Protein AF-A0A7J2SP86-F1 (afdb_monomer_lite)

pLDDT: mean 87.97, std 13.6, range [43.16, 98.31]

Structure (mmCIF, N/CA/C/O backbone):
data_AF-A0A7J2SP86-F1
#
_entry.id   AF-A0A7J2SP86-F1
#
loop_
_atom_site.group_PDB
_atom_site.id
_atom_site.type_symbol
_atom_site.label_atom_id
_atom_site.label_alt_id
_atom_site.label_comp_id
_atom_site.label_asym_id
_atom_site.label_entity_id
_atom_site.label_seq_id
_atom_site.pdbx_PDB_ins_code
_atom_site.Cartn_x
_atom_site.Cartn_y
_atom_site.Cartn_z
_atom_site.occupancy
_atom_site.B_iso_or_equiv
_atom_site.auth_seq_id
_atom_site.auth_comp_id
_atom_site.auth_asym_id
_atom_site.auth_atom_id
_atom_site.pdbx_PDB_model_num
ATOM 1 N N . LEU A 1 1 ? -0.663 4.409 -10.279 1.00 88.88 1 LEU A N 1
ATOM 2 C CA . LEU A 1 1 ? 0.399 5.196 -10.938 1.00 88.88 1 LEU A CA 1
ATOM 3 C C . LEU A 1 1 ? 1.124 4.280 -11.903 1.00 88.88 1 LEU A C 1
ATOM 5 O O . LEU A 1 1 ? 1.357 3.130 -11.543 1.00 88.88 1 LEU A O 1
ATOM 9 N N . GLN A 1 2 ? 1.396 4.763 -13.108 1.00 94.88 2 GLN A N 1
ATOM 10 C CA . GLN A 1 2 ? 2.127 4.030 -14.135 1.00 94.88 2 GLN A CA 1
ATOM 11 C C . GLN A 1 2 ? 3.233 4.939 -14.659 1.00 94.88 2 GLN A C 1
ATOM 13 O O . GLN A 1 2 ? 2.930 6.088 -14.972 1.00 94.88 2 GLN A O 1
ATOM 18 N N . GLU A 1 3 ? 4.464 4.427 -14.748 1.00 94.56 3 GLU A N 1
ATOM 19 C CA . GLU A 1 3 ? 5.622 5.159 -15.296 1.00 94.56 3 GLU A CA 1
ATOM 20 C C . GLU A 1 3 ? 5.746 6.561 -14.676 1.00 94.56 3 GLU A C 1
ATOM 22 O O . GLU A 1 3 ? 5.869 7.580 -15.352 1.00 94.56 3 GLU A O 1
ATOM 27 N N . SER A 1 4 ? 5.608 6.598 -13.351 1.00 95.31 4 SER A N 1
ATOM 28 C CA . SER A 1 4 ? 5.550 7.826 -12.569 1.00 95.31 4 SER A CA 1
ATOM 29 C C . SER A 1 4 ? 6.215 7.615 -11.219 1.00 95.31 4 SER A C 1
ATOM 31 O O . SER A 1 4 ? 5.794 6.750 -10.438 1.00 95.31 4 SER A O 1
ATOM 33 N N . ASP A 1 5 ? 7.240 8.419 -10.970 1.00 97.06 5 ASP A N 1
ATOM 34 C CA . ASP A 1 5 ? 8.156 8.262 -9.850 1.00 97.06 5 ASP A CA 1
ATOM 35 C C . ASP A 1 5 ? 8.064 9.449 -8.890 1.00 97.06 5 ASP A C 1
ATOM 37 O O . ASP A 1 5 ? 7.596 10.530 -9.255 1.00 97.06 5 ASP A O 1
ATOM 41 N N . SER A 1 6 ? 8.506 9.237 -7.651 1.00 97.50 6 SER A N 1
ATOM 42 C CA . SER A 1 6 ? 8.665 10.302 -6.649 1.00 97.50 6 SER A CA 1
ATOM 43 C C . SER A 1 6 ? 7.370 11.064 -6.294 1.00 97.50 6 SER A C 1
ATOM 45 O O . SER A 1 6 ? 7.410 12.247 -5.952 1.00 97.50 6 SER A O 1
ATOM 47 N N . ASN A 1 7 ? 6.206 10.404 -6.343 1.00 97.62 7 ASN A N 1
ATOM 48 C CA . ASN A 1 7 ? 4.924 11.011 -5.963 1.00 97.62 7 ASN A CA 1
ATOM 49 C C . ASN A 1 7 ? 4.558 10.768 -4.494 1.00 97.62 7 ASN A C 1
ATOM 51 O O . ASN A 1 7 ? 4.958 9.779 -3.878 1.00 97.62 7 ASN A O 1
ATOM 55 N N . PHE A 1 8 ? 3.672 11.620 -3.973 1.00 97.44 8 PHE A N 1
ATOM 56 C CA . PHE A 1 8 ? 3.024 11.440 -2.676 1.00 97.44 8 PHE A CA 1
ATOM 57 C C . PHE A 1 8 ? 1.579 10.970 -2.860 1.00 97.44 8 PHE A C 1
ATOM 59 O O . PHE A 1 8 ? 0.752 11.671 -3.439 1.00 97.44 8 PHE A O 1
ATOM 66 N N . ILE A 1 9 ? 1.258 9.797 -2.320 1.00 97.25 9 ILE A N 1
ATOM 67 C CA . ILE A 1 9 ? -0.112 9.313 -2.137 1.00 97.25 9 ILE A CA 1
ATOM 68 C C . ILE A 1 9 ? -0.395 9.408 -0.639 1.00 97.25 9 ILE A C 1
ATOM 70 O O . ILE A 1 9 ? 0.015 8.544 0.138 1.00 97.25 9 ILE A O 1
ATOM 74 N N . PHE A 1 10 ? -1.047 10.490 -0.225 1.00 96.19 10 PHE A N 1
ATOM 75 C CA . PHE A 1 10 ? -1.165 10.876 1.179 1.00 96.19 10 PHE A CA 1
ATOM 76 C C . PHE A 1 10 ? -2.604 11.236 1.556 1.00 96.19 10 PHE A C 1
ATOM 78 O O . PHE A 1 10 ? -3.257 11.960 0.809 1.00 96.19 10 PHE A O 1
ATOM 85 N N . LEU A 1 11 ? -3.074 10.752 2.712 1.00 94.75 11 LEU A N 1
ATOM 86 C CA . LEU A 1 11 ? -4.398 11.056 3.289 1.00 94.75 11 LEU A CA 1
ATOM 87 C C . LEU A 1 11 ? -5.602 10.750 2.380 1.00 94.75 11 LEU A C 1
ATOM 89 O O . LEU A 1 11 ? -6.572 11.505 2.348 1.00 94.75 11 LEU A O 1
ATOM 93 N N . ASN A 1 12 ? -5.572 9.626 1.663 1.00 95.25 12 ASN A N 1
ATOM 94 C CA . ASN A 1 12 ? -6.693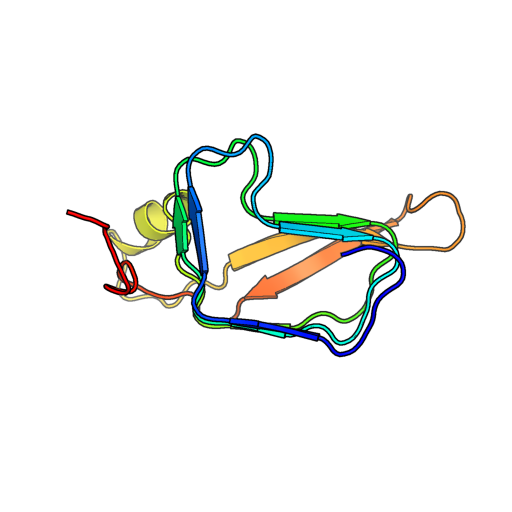 9.181 0.830 1.00 95.25 12 ASN A CA 1
ATOM 95 C C . ASN A 1 12 ? -7.492 8.045 1.480 1.00 95.25 12 ASN A C 1
ATOM 97 O O . ASN A 1 12 ? -6.942 7.222 2.217 1.00 95.25 12 ASN A O 1
ATOM 101 N N . ASN A 1 13 ? -8.773 7.950 1.113 1.00 95.75 13 ASN A N 1
ATOM 102 C CA . ASN A 1 13 ? -9.642 6.811 1.414 1.00 95.75 13 ASN A CA 1
ATOM 103 C C . ASN A 1 13 ? -9.803 5.932 0.165 1.00 95.75 13 ASN A C 1
ATOM 105 O O . ASN A 1 13 ? -10.544 6.269 -0.756 1.00 95.75 13 ASN A O 1
ATOM 109 N N . PHE A 1 14 ? -9.132 4.781 0.142 1.00 96.12 14 PHE A N 1
ATOM 110 C CA . PHE A 1 14 ? -9.331 3.743 -0.865 1.00 96.12 14 PHE A CA 1
ATOM 111 C C . PHE A 1 14 ? -10.361 2.745 -0.337 1.00 96.12 14 PHE A C 1
ATOM 113 O O . PHE A 1 14 ? -10.004 1.810 0.384 1.00 96.12 14 PHE A O 1
ATOM 120 N N . THR A 1 15 ? -11.633 2.943 -0.688 1.00 95.88 15 THR A N 1
ATOM 121 C CA . THR A 1 15 ? -12.754 2.146 -0.163 1.00 95.88 15 THR A CA 1
ATOM 122 C C . THR A 1 15 ? -13.508 1.418 -1.272 1.00 95.88 15 THR A C 1
ATOM 124 O O . THR A 1 15 ? -13.819 2.023 -2.292 1.00 95.88 15 THR A O 1
ATOM 127 N N . ALA A 1 16 ? -13.839 0.139 -1.060 1.00 96.56 16 ALA A N 1
ATOM 128 C CA . ALA A 1 16 ? -14.707 -0.651 -1.946 1.00 96.56 16 ALA A CA 1
ATOM 129 C C . ALA A 1 16 ? -14.216 -0.796 -3.404 1.00 96.56 16 ALA A C 1
ATOM 131 O O . ALA A 1 16 ? -15.015 -0.974 -4.323 1.00 96.56 16 ALA A O 1
ATOM 132 N N . ASN A 1 17 ? -12.899 -0.765 -3.635 1.00 96.31 17 ASN A N 1
ATOM 133 C CA . ASN A 1 17 ? -12.330 -0.968 -4.968 1.00 96.31 17 ASN A CA 1
ATOM 134 C C . ASN A 1 17 ? -11.947 -2.431 -5.201 1.00 96.31 17 ASN A C 1
ATOM 136 O O . ASN A 1 17 ? -11.551 -3.150 -4.282 1.00 96.31 17 ASN A O 1
ATOM 140 N N . LYS A 1 18 ? -11.923 -2.866 -6.468 1.00 96.19 18 LYS A N 1
ATOM 141 C CA . LYS A 1 18 ? -11.273 -4.138 -6.836 1.00 96.19 18 LYS A CA 1
ATOM 142 C C . LYS A 1 18 ? -9.811 -4.155 -6.372 1.00 96.19 18 LYS A C 1
ATOM 144 O O . LYS A 1 18 ? -9.332 -5.170 -5.868 1.00 96.19 18 LYS A O 1
ATOM 149 N N . GLN A 1 19 ? -9.127 -3.021 -6.505 1.00 95.00 19 GLN A N 1
ATOM 150 C CA . GLN A 1 19 ? -7.762 -2.819 -6.046 1.00 95.00 19 GLN A CA 1
ATOM 151 C C . GLN A 1 19 ? -7.586 -1.386 -5.524 1.00 95.00 19 GLN A C 1
ATOM 153 O O . GLN A 1 19 ? -8.013 -0.460 -6.202 1.00 95.00 19 GLN A O 1
ATOM 158 N N . GLY A 1 20 ? -6.984 -1.209 -4.342 1.00 97.00 20 GLY A N 1
ATOM 159 C CA . GLY A 1 20 ? -6.807 0.109 -3.717 1.00 97.00 20 GLY A CA 1
ATOM 160 C C . GLY A 1 20 ? -5.738 0.947 -4.419 1.00 97.00 20 GLY A C 1
ATOM 161 O O . GLY A 1 20 ? -6.056 1.857 -5.173 1.00 97.00 20 GLY A O 1
ATOM 162 N N . VAL A 1 21 ? -4.461 0.610 -4.218 1.00 97.50 21 VAL A N 1
ATOM 163 C CA . VAL A 1 21 ? -3.336 1.221 -4.947 1.00 97.50 21 VAL A CA 1
ATOM 164 C C . VAL A 1 21 ? -2.681 0.199 -5.878 1.00 97.50 21 VAL A C 1
ATOM 166 O O . VAL A 1 21 ? -2.405 -0.947 -5.505 1.00 97.50 21 VAL A O 1
ATOM 169 N N . TYR A 1 22 ? -2.422 0.629 -7.113 1.00 96.62 22 TYR A N 1
ATOM 170 C CA . TYR A 1 22 ? -1.605 -0.084 -8.091 1.00 96.62 22 TYR A CA 1
ATOM 171 C C . TYR A 1 22 ? -0.453 0.809 -8.549 1.00 96.62 22 TYR A C 1
ATOM 173 O O . TYR A 1 22 ? -0.689 1.934 -9.003 1.00 96.62 22 TYR A O 1
ATOM 181 N N . LEU A 1 23 ? 0.774 0.309 -8.418 1.00 96.69 23 LEU A N 1
ATOM 182 C CA . LEU A 1 23 ? 1.984 0.948 -8.933 1.00 96.69 23 LEU A CA 1
ATOM 183 C C . LEU A 1 23 ? 2.572 0.070 -10.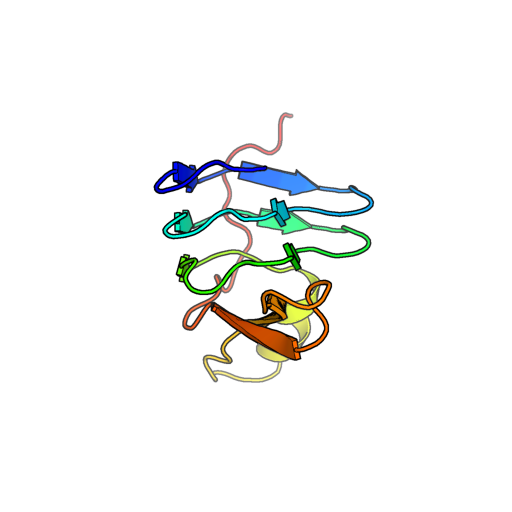038 1.00 96.69 23 LEU A C 1
ATOM 185 O O . LEU A 1 23 ? 2.784 -1.123 -9.824 1.00 96.69 23 LEU A O 1
ATOM 189 N N . GLU A 1 24 ? 2.828 0.646 -11.205 1.00 95.44 24 GLU A N 1
ATOM 190 C CA . GLU A 1 24 ? 3.411 -0.060 -12.341 1.00 95.44 24 GLU A CA 1
ATOM 191 C C . GLU A 1 24 ? 4.607 0.702 -12.893 1.00 95.44 24 GLU A C 1
ATOM 193 O O . GLU A 1 24 ? 4.451 1.831 -13.349 1.00 95.44 24 GLU A O 1
ATOM 198 N N . LYS A 1 25 ? 5.791 0.074 -12.877 1.00 94.31 25 LYS A N 1
ATOM 199 C CA . LYS A 1 25 ? 7.052 0.719 -13.290 1.00 94.31 25 LYS A CA 1
ATOM 200 C C . LYS A 1 25 ? 7.198 2.113 -12.659 1.00 94.31 25 LYS A C 1
ATOM 202 O O . LYS A 1 25 ? 7.457 3.095 -13.342 1.00 94.31 25 LYS A O 1
ATOM 207 N N . SER A 1 26 ? 6.905 2.165 -11.367 1.00 95.19 26 SER A N 1
ATOM 208 C CA . SER A 1 26 ? 6.778 3.382 -10.573 1.00 95.19 26 SER A CA 1
ATOM 209 C C . SER A 1 26 ? 7.569 3.185 -9.290 1.00 95.19 26 SER A C 1
ATOM 211 O O . SER A 1 26 ? 7.213 2.323 -8.480 1.00 95.19 26 SER A O 1
ATOM 213 N N . ASP A 1 27 ? 8.627 3.955 -9.109 1.00 95.31 27 ASP A N 1
ATOM 214 C CA . ASP A 1 27 ? 9.557 3.881 -7.991 1.00 95.31 27 ASP A CA 1
ATOM 215 C C . ASP A 1 27 ? 9.606 5.207 -7.219 1.00 95.31 27 ASP A C 1
ATOM 217 O O . ASP A 1 27 ? 9.115 6.245 -7.649 1.00 95.31 27 ASP A O 1
ATOM 221 N N . GLU A 1 28 ? 10.132 5.152 -6.001 1.00 97.06 28 GLU A N 1
ATOM 222 C CA . GLU A 1 28 ? 10.307 6.291 -5.093 1.00 97.06 28 GLU A CA 1
ATOM 223 C C . GLU A 1 28 ? 9.004 6.992 -4.677 1.00 97.06 28 GLU A C 1
ATOM 225 O O . GLU A 1 28 ? 9.030 8.087 -4.120 1.00 97.06 28 GLU A O 1
ATOM 230 N N . ASN A 1 29 ? 7.848 6.353 -4.871 1.00 97.88 29 ASN A N 1
ATOM 231 C CA . ASN A 1 29 ? 6.578 6.896 -4.407 1.00 97.88 29 ASN A CA 1
ATOM 232 C C . ASN A 1 29 ? 6.410 6.657 -2.903 1.00 97.88 29 ASN A C 1
ATOM 234 O O . ASN A 1 29 ? 6.759 5.598 -2.367 1.00 97.88 29 ASN A O 1
ATOM 238 N N . MET A 1 30 ? 5.815 7.637 -2.229 1.00 98.19 30 MET A N 1
ATOM 239 C CA . MET A 1 30 ? 5.497 7.594 -0.808 1.00 98.19 30 MET A CA 1
ATOM 240 C C . MET A 1 30 ? 3.991 7.421 -0.619 1.00 98.19 30 MET A C 1
ATOM 242 O O . MET A 1 30 ? 3.211 8.329 -0.902 1.00 98.19 30 MET A O 1
ATOM 246 N N . VAL A 1 31 ? 3.576 6.257 -0.118 1.00 98.31 31 VAL A N 1
ATOM 247 C CA . VAL A 1 31 ? 2.181 5.947 0.213 1.00 98.31 31 VAL A CA 1
ATOM 248 C C . VAL A 1 31 ? 2.009 6.021 1.725 1.00 98.31 31 VAL A C 1
ATOM 250 O O . VAL A 1 31 ? 2.382 5.100 2.457 1.00 98.31 31 VAL A O 1
ATOM 253 N N . LEU A 1 32 ? 1.489 7.149 2.203 1.00 97.62 32 LEU A N 1
ATOM 254 C CA . LEU A 1 32 ? 1.541 7.538 3.610 1.00 97.62 32 LEU A CA 1
ATOM 255 C C . LEU A 1 32 ? 0.140 7.843 4.159 1.00 97.62 32 LEU A C 1
ATOM 257 O O . LEU A 1 32 ? -0.616 8.595 3.550 1.00 97.62 32 LEU A O 1
ATOM 261 N N . ILE A 1 33 ? -0.192 7.322 5.342 1.00 96.50 33 ILE A N 1
ATOM 262 C CA . ILE A 1 33 ? -1.386 7.736 6.111 1.00 96.50 33 ILE A CA 1
ATOM 263 C C . ILE A 1 33 ? -2.704 7.623 5.306 1.00 96.50 33 ILE A C 1
ATOM 265 O O . ILE A 1 33 ? -3.633 8.411 5.459 1.00 96.50 33 ILE A O 1
ATOM 269 N N . ASN A 1 34 ? -2.812 6.629 4.422 1.00 97.19 34 ASN A N 1
ATOM 270 C CA . ASN A 1 34 ? -4.051 6.347 3.691 1.00 97.19 34 ASN A CA 1
ATOM 271 C C . ASN A 1 34 ? -4.899 5.311 4.431 1.00 97.19 34 ASN A C 1
ATOM 273 O O . ASN A 1 34 ? -4.378 4.511 5.210 1.00 97.19 34 ASN A O 1
ATOM 277 N N . ASN A 1 35 ? -6.195 5.276 4.135 1.00 96.19 35 ASN A N 1
ATOM 278 C CA . ASN A 1 35 ? -7.104 4.238 4.600 1.00 96.19 35 ASN A CA 1
ATOM 279 C C . ASN A 1 35 ? -7.433 3.264 3.466 1.00 96.19 35 ASN A C 1
ATOM 281 O O . ASN A 1 35 ? -8.016 3.653 2.456 1.00 96.19 35 ASN A O 1
ATOM 285 N N . PHE A 1 36 ? -7.103 1.988 3.649 1.00 96.62 36 PHE A N 1
ATOM 286 C CA . PHE A 1 36 ? -7.479 0.907 2.746 1.00 96.62 36 PHE A CA 1
ATOM 287 C C . PHE A 1 36 ? -8.586 0.061 3.376 1.00 96.62 36 PHE A C 1
ATOM 289 O O . PHE A 1 36 ? -8.330 -0.708 4.303 1.00 96.62 36 PHE A O 1
ATOM 296 N N . ILE A 1 37 ? -9.810 0.196 2.856 1.00 95.62 37 ILE A N 1
ATOM 297 C CA . ILE A 1 37 ? -11.024 -0.385 3.449 1.00 95.62 37 ILE A CA 1
ATOM 298 C C . ILE A 1 37 ? -11.796 -1.183 2.397 1.00 95.62 37 ILE A C 1
ATOM 300 O O . ILE A 1 37 ? -12.069 -0.683 1.308 1.00 95.62 37 ILE A O 1
ATOM 304 N N . ASN A 1 38 ? -12.150 -2.427 2.698 1.00 95.44 38 ASN A N 1
ATOM 305 C CA . ASN A 1 38 ? -13.009 -3.286 1.886 1.00 95.44 38 ASN A CA 1
ATOM 306 C C . ASN A 1 38 ? -12.603 -3.340 0.400 1.00 95.44 38 ASN A C 1
ATOM 308 O O . ASN A 1 38 ? -13.445 -3.291 -0.492 1.00 95.44 38 ASN A O 1
ATOM 312 N N . ASN A 1 39 ? -11.299 -3.374 0.111 1.00 96.44 39 ASN A N 1
ATOM 313 C CA . ASN A 1 39 ? -10.828 -3.541 -1.263 1.00 96.44 39 ASN A CA 1
ATOM 314 C C . ASN A 1 39 ? -10.582 -5.025 -1.533 1.00 96.44 39 ASN A C 1
ATOM 316 O O . ASN A 1 39 ? -10.050 -5.715 -0.665 1.00 96.44 39 ASN A O 1
ATOM 320 N N . GLY A 1 40 ? -10.844 -5.490 -2.757 1.00 96.31 40 GLY A N 1
ATOM 321 C CA . GLY A 1 40 ? -10.497 -6.859 -3.163 1.00 96.31 40 GLY A CA 1
ATOM 322 C C . GLY A 1 40 ? -9.003 -7.156 -2.974 1.00 96.31 40 GLY A C 1
ATOM 323 O O . GLY A 1 40 ? -8.618 -8.235 -2.528 1.00 96.31 40 GLY A O 1
ATOM 324 N N . ARG A 1 41 ? -8.152 -6.156 -3.236 1.00 95.62 41 ARG A N 1
ATOM 325 C CA . ARG A 1 41 ? -6.737 -6.135 -2.850 1.00 95.62 41 ARG A CA 1
ATOM 326 C C . ARG A 1 41 ? -6.305 -4.717 -2.485 1.00 95.62 41 ARG A C 1
ATOM 328 O O . ARG A 1 41 ? -6.350 -3.831 -3.330 1.00 95.62 41 ARG A O 1
ATOM 335 N N . HIS A 1 42 ? -5.846 -4.481 -1.258 1.00 97.38 42 HIS A N 1
ATOM 336 C CA . HIS A 1 42 ? -5.485 -3.120 -0.826 1.00 97.38 42 HIS A CA 1
ATOM 337 C C . HIS A 1 42 ? -4.353 -2.493 -1.640 1.00 97.38 42 HIS A C 1
ATOM 339 O O . HIS A 1 42 ? -4.468 -1.353 -2.073 1.00 97.38 42 HIS A O 1
ATOM 345 N N . ALA A 1 43 ? -3.284 -3.246 -1.887 1.00 96.88 43 ALA A N 1
ATOM 346 C CA . ALA A 1 43 ? -2.152 -2.778 -2.669 1.00 96.88 43 ALA A CA 1
ATOM 347 C C . ALA A 1 43 ? -1.520 -3.919 -3.479 1.00 96.88 43 ALA A C 1
ATOM 349 O O . ALA A 1 43 ? -1.494 -5.082 -3.056 1.00 96.88 43 ALA A O 1
ATOM 350 N N . ASN A 1 44 ? -1.014 -3.573 -4.658 1.00 95.38 44 ASN A N 1
ATOM 351 C CA . ASN A 1 44 ? -0.155 -4.407 -5.493 1.00 95.38 44 ASN A CA 1
ATOM 352 C C . ASN A 1 44 ? 0.789 -3.492 -6.266 1.00 95.38 44 ASN A C 1
ATOM 354 O O . ASN A 1 44 ? 0.461 -2.335 -6.538 1.00 95.38 44 ASN A O 1
ATOM 358 N N . PHE A 1 45 ? 1.909 -4.041 -6.699 1.00 95.00 45 PHE A N 1
ATOM 359 C CA . PHE A 1 45 ? 2.811 -3.341 -7.591 1.00 95.00 45 PHE A CA 1
ATOM 360 C C . PHE A 1 45 ? 3.448 -4.304 -8.591 1.00 95.00 45 PHE A C 1
ATOM 362 O O . PHE A 1 45 ? 3.580 -5.504 -8.327 1.00 95.00 45 PHE A O 1
ATOM 369 N N . TYR A 1 46 ? 3.833 -3.775 -9.745 1.00 94.25 46 TYR A N 1
ATOM 370 C CA . TYR A 1 46 ? 4.421 -4.529 -10.841 1.00 94.25 46 TYR A CA 1
ATOM 371 C C . TYR A 1 46 ? 5.595 -3.759 -11.442 1.00 94.25 46 TYR A C 1
ATOM 373 O O . TYR A 1 46 ? 5.482 -2.579 -11.759 1.00 94.25 46 TYR A O 1
ATOM 381 N N . ARG A 1 47 ? 6.739 -4.433 -11.589 1.00 92.75 47 ARG A N 1
ATOM 382 C CA . ARG A 1 47 ? 8.004 -3.829 -12.038 1.00 92.75 47 ARG A CA 1
ATOM 383 C C . ARG A 1 47 ? 8.439 -2.617 -11.204 1.00 92.75 47 ARG A C 1
ATOM 385 O O . ARG A 1 47 ? 9.089 -1.721 -11.721 1.00 92.75 47 ARG A O 1
ATOM 392 N N . CYS A 1 48 ? 8.128 -2.634 -9.911 1.00 91.12 48 CYS A N 1
ATOM 393 C CA . CYS A 1 48 ? 8.630 -1.666 -8.938 1.00 91.12 48 CYS A CA 1
ATOM 394 C C . CYS A 1 48 ? 9.704 -2.321 -8.063 1.00 91.12 48 CYS A C 1
ATOM 396 O O . CYS A 1 48 ? 9.720 -3.544 -7.880 1.00 91.12 48 CYS A O 1
ATOM 398 N N . ARG A 1 49 ? 10.591 -1.513 -7.500 1.00 86.12 49 ARG A N 1
ATOM 399 C CA . ARG A 1 49 ? 11.655 -1.920 -6.580 1.00 86.12 49 ARG A CA 1
ATOM 400 C C . ARG A 1 49 ? 11.547 -1.194 -5.247 1.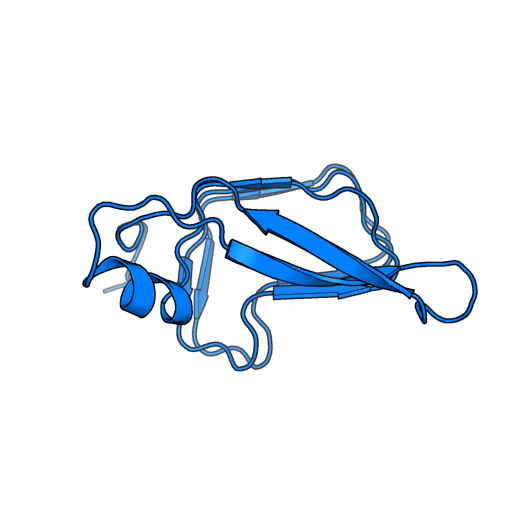00 86.12 49 ARG A C 1
ATOM 402 O O . ARG A 1 49 ? 11.591 -1.857 -4.210 1.00 86.12 49 ARG A O 1
ATOM 409 N N . THR A 1 50 ? 11.367 0.124 -5.263 1.00 88.12 50 THR A N 1
ATOM 410 C CA . THR A 1 50 ? 11.603 0.995 -4.105 1.00 88.12 50 THR A CA 1
ATOM 411 C C . THR A 1 50 ? 10.459 1.983 -3.899 1.00 88.12 50 THR A C 1
ATOM 413 O O . THR A 1 50 ? 10.602 3.154 -4.209 1.00 88.12 50 THR A O 1
ATOM 416 N N . ASN A 1 51 ? 9.328 1.542 -3.336 1.00 96.31 51 ASN A N 1
ATOM 417 C CA . ASN A 1 51 ? 8.286 2.453 -2.838 1.00 96.31 51 ASN A CA 1
ATOM 418 C C . ASN A 1 51 ? 8.190 2.380 -1.313 1.00 96.31 51 ASN A C 1
ATOM 420 O O . ASN A 1 51 ? 8.359 1.312 -0.716 1.00 96.31 51 ASN A O 1
ATOM 424 N N . MET A 1 52 ? 7.902 3.520 -0.687 1.00 97.50 52 MET A N 1
ATOM 425 C CA . MET A 1 52 ? 7.770 3.637 0.760 1.00 97.50 52 MET A CA 1
ATOM 426 C C . MET A 1 52 ? 6.302 3.569 1.167 1.00 97.50 52 MET A C 1
ATOM 428 O O . MET A 1 52 ? 5.456 4.264 0.608 1.00 97.50 52 MET A O 1
ATOM 432 N N . TRP A 1 53 ? 6.019 2.763 2.187 1.00 98.00 53 TRP A N 1
ATOM 433 C CA . TRP A 1 53 ? 4.702 2.647 2.801 1.00 98.00 53 TRP A CA 1
ATOM 434 C C . TRP A 1 53 ? 4.854 2.932 4.286 1.00 98.00 53 TRP A C 1
ATOM 436 O O . TRP A 1 53 ? 5.750 2.375 4.919 1.00 98.00 53 TRP A O 1
ATOM 446 N N . LEU A 1 54 ? 4.018 3.801 4.848 1.00 97.19 54 LEU A N 1
ATOM 447 C CA . LEU A 1 54 ? 4.103 4.120 6.269 1.00 97.19 54 LEU A CA 1
ATOM 448 C C . LEU A 1 54 ? 2.762 4.591 6.822 1.00 97.19 54 LEU A C 1
ATOM 450 O O . LEU A 1 54 ? 2.094 5.434 6.219 1.00 97.19 54 LEU A O 1
ATOM 454 N N . GLN A 1 55 ? 2.400 4.090 8.005 1.00 94.88 55 GLN A N 1
ATOM 455 C CA . GLN A 1 55 ? 1.222 4.540 8.753 1.00 94.88 55 GLN A CA 1
ATOM 456 C C . GLN A 1 55 ? -0.089 4.451 7.961 1.00 94.88 55 GLN A C 1
ATOM 458 O O . GLN A 1 55 ? -1.047 5.159 8.260 1.00 94.88 55 GLN A O 1
ATOM 463 N N . ASN A 1 56 ? -0.179 3.547 6.983 1.00 96.38 56 ASN A N 1
ATOM 464 C CA . ASN A 1 56 ? -1.449 3.292 6.318 1.00 96.38 56 ASN A CA 1
ATOM 465 C C . ASN A 1 56 ? -2.328 2.412 7.209 1.00 96.38 56 ASN A C 1
ATOM 467 O O . ASN A 1 56 ? -1.843 1.514 7.906 1.00 96.38 56 ASN A O 1
ATOM 471 N N . TYR A 1 57 ? -3.630 2.662 7.184 1.00 94.62 57 TYR A N 1
ATOM 472 C CA . TYR A 1 57 ? -4.623 1.799 7.801 1.00 94.62 57 TYR A CA 1
ATOM 473 C C . TYR A 1 57 ? -5.034 0.703 6.816 1.00 94.62 57 TYR A C 1
ATOM 475 O O . TYR A 1 57 ? -5.373 0.986 5.668 1.00 94.62 57 TYR A O 1
ATOM 483 N N . TRP A 1 58 ? -5.026 -0.545 7.281 1.00 94.56 58 TRP A N 1
ATOM 484 C CA . TRP A 1 58 ? -5.414 -1.719 6.501 1.00 94.56 58 TRP A CA 1
ATOM 485 C C . TRP A 1 58 ? -6.446 -2.497 7.313 1.00 94.56 58 TRP A C 1
ATOM 487 O O . TRP A 1 58 ? -6.090 -3.122 8.320 1.00 94.56 58 TRP A O 1
ATOM 497 N N . ASP A 1 59 ? -7.714 -2.461 6.913 1.00 92.25 59 ASP A N 1
ATOM 498 C CA . ASP A 1 59 ? -8.791 -3.097 7.685 1.00 92.25 59 ASP A CA 1
ATOM 499 C C . ASP A 1 59 ? -8.583 -4.617 7.848 1.00 92.25 59 ASP A C 1
ATOM 501 O O . ASP A 1 59 ? -8.831 -5.169 8.920 1.00 92.25 59 ASP A O 1
ATOM 505 N N . ASN A 1 60 ? -7.979 -5.276 6.854 1.00 89.88 60 ASN A N 1
ATOM 506 C CA . ASN A 1 60 ? -7.628 -6.695 6.905 1.00 89.88 60 ASN A CA 1
ATOM 507 C C . ASN A 1 60 ? -6.378 -7.032 7.738 1.00 89.88 60 ASN A C 1
ATOM 509 O O . ASN A 1 60 ? -6.046 -8.206 7.900 1.00 89.88 60 ASN A O 1
ATOM 513 N N . TRP A 1 61 ? -5.649 -6.028 8.233 1.00 88.81 61 TRP A N 1
ATOM 514 C CA . TRP A 1 61 ? -4.460 -6.213 9.074 1.00 88.81 61 TRP A CA 1
ATOM 515 C C . TRP A 1 61 ? -4.731 -5.881 10.537 1.00 88.81 61 TRP A C 1
ATOM 517 O O . TRP A 1 61 ? -4.110 -6.448 11.433 1.00 88.81 61 TRP A O 1
ATOM 527 N N . VAL A 1 62 ? -5.674 -4.975 10.798 1.00 68.69 62 VAL A N 1
ATOM 528 C CA . VAL A 1 62 ? -6.033 -4.553 12.159 1.00 68.69 62 VAL A CA 1
ATOM 529 C C . VAL A 1 62 ? -6.583 -5.723 12.978 1.00 68.69 62 VAL A C 1
ATOM 531 O O . VAL A 1 62 ? -6.298 -5.811 14.170 1.00 68.69 62 VAL A O 1
ATOM 534 N N . GLY A 1 63 ? -7.250 -6.691 12.340 1.00 58.09 63 GLY A N 1
ATOM 535 C CA . GLY A 1 63 ? -7.685 -7.934 12.990 1.00 58.09 63 GLY A CA 1
ATOM 536 C C . GLY A 1 63 ? -6.551 -8.742 13.646 1.00 58.09 63 GLY A C 1
ATOM 537 O O . GLY A 1 63 ? -6.778 -9.369 14.674 1.00 58.09 63 GLY A O 1
ATOM 538 N N . LEU A 1 64 ? -5.313 -8.665 13.131 1.00 60.62 64 LEU A N 1
ATOM 539 C CA . LEU A 1 64 ? -4.128 -9.302 13.737 1.00 60.62 64 LEU A CA 1
ATOM 540 C C . LEU A 1 64 ? -3.574 -8.526 14.946 1.00 60.62 64 LEU A C 1
ATOM 542 O O . LEU A 1 64 ? -2.783 -9.061 15.719 1.00 60.62 64 LEU A O 1
ATOM 546 N N . ARG A 1 65 ? -3.961 -7.255 15.102 1.00 58.75 65 ARG A N 1
ATOM 547 C CA . ARG A 1 65 ? -3.490 -6.350 16.164 1.00 58.75 65 ARG A CA 1
ATOM 548 C C . ARG A 1 65 ? -4.416 -6.314 17.370 1.00 58.75 65 ARG A C 1
ATOM 550 O O . ARG A 1 65 ? -3.944 -6.113 18.479 1.00 58.75 65 ARG A O 1
ATOM 557 N N . LEU A 1 66 ? -5.717 -6.537 17.184 1.00 59.03 66 LEU A N 1
ATOM 558 C CA . LEU A 1 66 ? -6.682 -6.565 18.292 1.00 59.03 66 LEU A CA 1
ATOM 559 C C . LEU A 1 66 ? -6.392 -7.676 19.318 1.00 59.03 66 LEU A C 1
ATOM 561 O O . LEU A 1 66 ? -6.874 -7.609 20.443 1.00 59.03 66 LEU A O 1
ATOM 565 N N . THR A 1 67 ? -5.566 -8.661 18.962 1.00 59.38 67 THR A N 1
ATOM 566 C CA . THR A 1 67 ? -5.127 -9.742 19.851 1.00 59.38 67 THR A CA 1
ATOM 567 C C . THR A 1 67 ? -3.741 -9.521 20.470 1.00 59.38 67 THR A C 1
ATOM 569 O O . THR A 1 67 ? -3.357 -10.293 21.346 1.00 59.38 67 THR A O 1
ATOM 572 N N . SER A 1 68 ? -2.968 -8.496 20.072 1.00 58.19 68 SER A N 1
ATOM 573 C CA . SER A 1 68 ? -1.604 -8.302 20.588 1.00 58.19 68 SER A CA 1
ATOM 574 C C . SER A 1 68 ? -1.143 -6.838 20.627 1.00 58.19 68 SER A C 1
ATOM 576 O O . SER A 1 68 ? -1.294 -6.082 19.673 1.00 58.19 68 SER A O 1
ATOM 578 N N . ASN A 1 69 ? -0.457 -6.446 21.706 1.00 66.56 69 ASN A N 1
ATOM 579 C CA . ASN A 1 69 ? 0.271 -5.169 21.808 1.00 66.56 69 ASN A CA 1
ATOM 580 C C . ASN A 1 69 ? 1.513 -5.094 20.882 1.00 66.56 69 ASN A C 1
ATOM 582 O O . ASN A 1 69 ? 2.350 -4.206 21.047 1.00 66.56 69 ASN A O 1
ATOM 586 N N . LEU A 1 70 ? 1.664 -6.013 19.919 1.00 67.00 70 LEU A N 1
ATOM 587 C CA . LEU A 1 70 ? 2.787 -6.035 18.987 1.00 67.00 70 LEU A CA 1
ATOM 588 C C . LEU A 1 70 ? 2.543 -5.120 17.783 1.00 67.00 70 LEU A C 1
ATOM 590 O O . LEU A 1 70 ? 1.491 -5.132 17.141 1.00 67.00 70 LEU A O 1
ATOM 594 N N . PHE A 1 7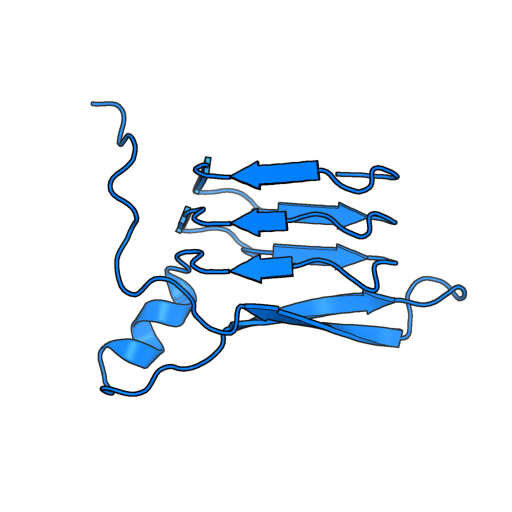1 ? 3.581 -4.376 17.410 1.00 70.44 71 PHE A N 1
ATOM 595 C CA . PHE A 1 71 ? 3.640 -3.704 16.119 1.00 70.44 71 PHE A CA 1
ATOM 596 C C . PHE A 1 71 ? 4.035 -4.714 15.042 1.00 70.44 71 PHE A C 1
ATOM 598 O O . PHE A 1 71 ? 5.211 -5.023 14.869 1.00 70.44 71 PHE A O 1
ATOM 605 N N . LEU A 1 72 ? 3.040 -5.237 14.325 1.00 86.56 72 LEU A N 1
ATOM 606 C CA . LEU A 1 72 ? 3.280 -6.115 13.181 1.00 86.56 72 LEU A CA 1
ATOM 607 C C . LEU A 1 72 ? 3.361 -5.297 11.878 1.00 86.56 72 LEU A C 1
ATOM 609 O O . LEU A 1 72 ? 2.393 -4.572 11.574 1.00 86.56 72 LEU A O 1
ATOM 613 N N . PRO A 1 73 ? 4.471 -5.411 11.115 1.00 91.75 73 PRO A N 1
ATOM 614 C CA . PRO A 1 73 ? 4.629 -4.748 9.825 1.00 91.75 73 PRO A CA 1
ATOM 615 C C . PRO A 1 73 ? 3.696 -5.377 8.789 1.00 91.75 73 PRO A C 1
ATOM 617 O O . PRO A 1 73 ? 3.516 -6.592 8.775 1.00 91.75 73 PRO A O 1
ATOM 620 N N . LYS A 1 74 ? 3.114 -4.574 7.898 1.00 93.75 74 LYS A N 1
ATOM 621 C CA . LYS A 1 74 ? 2.277 -5.081 6.806 1.00 93.75 74 LYS A CA 1
ATOM 622 C C . LYS A 1 74 ? 3.150 -5.333 5.582 1.00 93.75 74 LYS A C 1
ATOM 624 O O . LYS A 1 74 ? 3.754 -4.410 5.046 1.00 93.75 74 LYS A O 1
ATOM 629 N N . PHE A 1 75 ? 3.165 -6.573 5.104 1.00 93.88 75 PHE A N 1
ATOM 630 C CA . PHE A 1 75 ? 3.773 -6.912 3.819 1.00 93.88 75 PHE A CA 1
ATOM 631 C C . PHE A 1 75 ? 2.831 -6.558 2.664 1.00 93.88 75 PHE A C 1
ATOM 633 O O . PHE A 1 75 ? 1.643 -6.899 2.678 1.00 93.88 75 PHE A O 1
ATOM 640 N N . ILE A 1 76 ? 3.385 -5.901 1.649 1.00 95.50 76 ILE A N 1
ATOM 641 C CA . ILE A 1 76 ? 2.740 -5.598 0.378 1.00 95.50 76 ILE A CA 1
ATOM 642 C C . ILE A 1 76 ? 3.446 -6.436 -0.679 1.00 95.50 76 ILE A C 1
ATOM 644 O O . ILE A 1 76 ? 4.619 -6.225 -0.971 1.00 95.50 76 ILE A O 1
ATOM 648 N N . PHE A 1 77 ? 2.736 -7.408 -1.240 1.00 93.75 77 PHE A N 1
ATOM 649 C CA . PHE A 1 77 ? 3.285 -8.281 -2.272 1.00 93.75 77 PHE A CA 1
ATOM 650 C C . PHE A 1 77 ? 3.065 -7.683 -3.655 1.00 93.75 77 PHE A C 1
ATOM 652 O O . PHE A 1 77 ? 1.976 -7.187 -3.959 1.00 93.75 77 PHE A O 1
ATOM 659 N N . GLY A 1 78 ? 4.078 -7.807 -4.497 1.00 92.56 78 GLY A N 1
ATOM 660 C CA . GLY A 1 78 ? 4.054 -7.426 -5.897 1.00 92.56 78 GLY A CA 1
ATOM 661 C C . GLY A 1 78 ? 5.055 -8.255 -6.684 1.00 92.56 78 GLY A C 1
ATOM 662 O O . GLY A 1 78 ? 5.434 -9.357 -6.272 1.00 92.56 78 GLY A O 1
ATOM 663 N N . ARG A 1 79 ? 5.475 -7.743 -7.837 1.00 91.12 79 ARG A N 1
ATOM 664 C CA . ARG A 1 79 ? 6.504 -8.394 -8.647 1.00 91.12 79 ARG A CA 1
ATOM 665 C C . ARG A 1 79 ? 7.472 -7.393 -9.265 1.00 91.12 79 ARG A C 1
ATOM 667 O O . ARG A 1 79 ? 7.103 -6.245 -9.504 1.00 91.12 79 ARG A O 1
ATOM 674 N N . THR A 1 80 ? 8.694 -7.832 -9.544 1.00 88.31 80 THR A N 1
ATOM 675 C CA . THR A 1 80 ? 9.777 -7.017 -10.107 1.00 88.31 80 THR A CA 1
ATOM 676 C C . THR A 1 80 ? 10.572 -7.769 -11.180 1.00 88.31 80 THR A C 1
ATOM 678 O O . THR A 1 80 ? 10.345 -8.955 -11.425 1.00 88.31 80 THR A O 1
ATOM 681 N N . GLY A 1 81 ? 11.507 -7.074 -11.831 1.00 78.12 81 GLY A N 1
ATOM 682 C CA . GLY A 1 81 ? 12.417 -7.640 -12.829 1.00 78.12 81 GLY A CA 1
ATOM 683 C C . GLY A 1 81 ? 12.058 -7.330 -14.287 1.00 78.12 81 GLY A C 1
ATOM 684 O O . GLY A 1 81 ? 10.914 -7.037 -14.640 1.00 78.12 81 GLY A O 1
ATOM 685 N N . VAL A 1 82 ? 13.081 -7.398 -15.143 1.00 67.19 82 VAL A N 1
ATOM 686 C CA . VAL A 1 82 ? 13.007 -7.077 -16.582 1.00 67.19 82 VAL A CA 1
ATOM 687 C C . VAL A 1 82 ? 12.220 -8.132 -17.368 1.00 67.19 82 VAL A C 1
ATOM 689 O O . VAL A 1 82 ? 11.452 -7.789 -18.268 1.00 67.19 82 VAL A O 1
ATOM 692 N N . ILE A 1 83 ? 12.337 -9.405 -16.975 1.00 71.81 83 ILE A N 1
ATOM 693 C CA . ILE A 1 83 ? 11.600 -10.526 -17.574 1.00 71.81 83 ILE A CA 1
ATOM 694 C C . ILE A 1 83 ? 10.207 -10.582 -16.944 1.00 71.81 83 ILE A C 1
ATOM 696 O O . ILE A 1 83 ? 10.039 -11.104 -15.844 1.00 71.81 83 ILE A O 1
ATOM 700 N N . ASP A 1 84 ? 9.254 -9.949 -17.629 1.00 67.62 84 ASP A N 1
ATOM 701 C CA . ASP A 1 84 ? 7.812 -9.868 -17.335 1.00 67.62 84 ASP A CA 1
ATOM 702 C C . ASP A 1 84 ? 7.399 -9.740 -15.855 1.00 67.62 84 ASP A C 1
ATOM 704 O O . ASP A 1 84 ? 6.360 -10.242 -15.433 1.00 67.62 84 ASP A O 1
ATOM 708 N N . GLY A 1 85 ? 8.221 -9.088 -15.027 1.00 64.44 85 GLY A N 1
ATOM 709 C CA . GLY A 1 85 ? 7.955 -9.004 -13.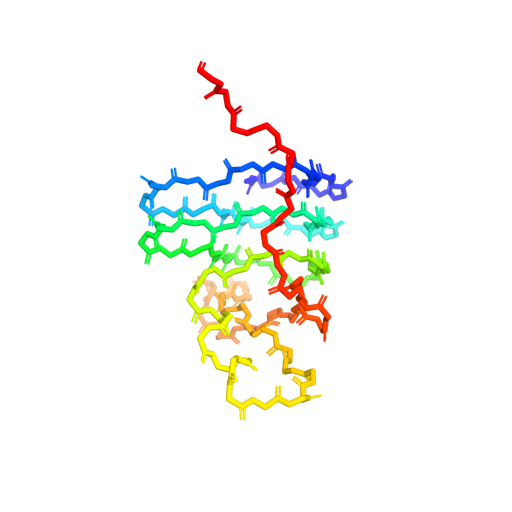597 1.00 64.44 85 GLY A CA 1
ATOM 710 C C . GLY A 1 85 ? 7.771 -10.383 -12.952 1.00 64.44 85 GLY A C 1
ATOM 711 O O . GLY A 1 85 ? 6.849 -10.559 -12.166 1.00 64.44 85 GLY A O 1
ATOM 712 N N . LEU A 1 86 ? 8.559 -11.395 -13.326 1.00 77.19 86 LEU A N 1
ATOM 713 C CA . LEU A 1 86 ? 8.400 -12.761 -12.806 1.00 77.19 86 LEU A CA 1
ATOM 714 C C . LEU A 1 86 ? 8.998 -12.963 -11.412 1.00 77.19 86 LEU A C 1
ATOM 716 O O . LEU A 1 86 ? 8.713 -13.975 -10.779 1.00 77.19 86 LEU A O 1
ATOM 720 N N . ILE A 1 87 ? 9.808 -12.024 -10.921 1.00 85.81 87 ILE A N 1
ATOM 721 C CA . ILE A 1 87 ? 10.451 -12.137 -9.612 1.00 85.81 87 ILE A CA 1
ATOM 722 C C . ILE A 1 87 ? 9.459 -11.623 -8.563 1.00 85.81 87 ILE A C 1
ATOM 724 O O . ILE A 1 87 ? 9.146 -10.427 -8.576 1.00 85.81 87 ILE A O 1
ATOM 728 N N . PRO A 1 88 ? 8.936 -12.473 -7.656 1.00 89.56 88 PRO A N 1
ATOM 729 C CA . PRO A 1 88 ? 8.124 -11.998 -6.546 1.00 89.56 88 PRO A CA 1
ATOM 730 C C . PRO A 1 88 ? 8.908 -10.961 -5.750 1.00 89.56 88 PRO A C 1
ATOM 732 O O . PRO A 1 88 ? 10.097 -11.131 -5.486 1.00 89.56 88 PRO A O 1
ATOM 735 N N . TRP A 1 89 ? 8.242 -9.879 -5.374 1.00 93.12 89 TRP A N 1
ATOM 736 C CA . TRP A 1 89 ? 8.870 -8.811 -4.616 1.00 93.12 89 TRP A CA 1
ATOM 737 C C . TRP A 1 89 ? 7.950 -8.345 -3.505 1.00 93.12 89 TRP A C 1
ATOM 739 O O . TRP A 1 89 ? 6.731 -8.538 -3.551 1.00 93.12 89 TRP A O 1
ATOM 749 N N . VAL A 1 90 ? 8.547 -7.736 -2.490 1.00 93.69 90 VAL A N 1
ATOM 750 C CA . VAL A 1 90 ? 7.829 -7.294 -1.305 1.00 93.69 90 VAL A CA 1
ATOM 751 C C . VAL A 1 90 ? 8.218 -5.864 -0.969 1.00 93.69 90 VAL A C 1
ATOM 753 O O . VAL A 1 90 ? 9.381 -5.475 -1.020 1.00 93.69 90 VAL A O 1
ATOM 756 N N . ASN A 1 91 ? 7.219 -5.056 -0.654 1.00 95.44 91 ASN A N 1
ATOM 757 C CA . ASN A 1 91 ? 7.390 -3.800 0.056 1.00 95.44 91 ASN A CA 1
ATOM 758 C C . ASN A 1 91 ? 6.794 -3.969 1.453 1.00 95.44 91 ASN A C 1
ATOM 760 O O . ASN A 1 91 ? 6.002 -4.882 1.699 1.00 95.44 91 ASN A O 1
ATOM 764 N N . ILE A 1 92 ? 7.202 -3.116 2.382 1.00 95.38 92 ILE A N 1
ATOM 765 C CA . ILE A 1 92 ? 6.819 -3.236 3.785 1.00 95.38 92 ILE A CA 1
ATOM 766 C C . ILE A 1 92 ? 6.288 -1.883 4.242 1.00 95.38 92 ILE A C 1
ATOM 768 O O . ILE A 1 92 ? 6.944 -0.868 4.028 1.00 95.38 92 ILE A O 1
ATOM 772 N N . ASP A 1 93 ? 5.124 -1.885 4.886 1.00 96.56 93 ASP A N 1
ATOM 773 C CA . ASP A 1 93 ? 4.723 -0.818 5.798 1.00 96.56 93 ASP A CA 1
ATOM 774 C C . ASP A 1 93 ? 5.185 -1.245 7.200 1.00 96.56 93 ASP A C 1
ATOM 776 O O . ASP A 1 93 ? 4.623 -2.193 7.762 1.00 96.56 93 ASP A O 1
ATOM 780 N N . PRO A 1 94 ? 6.259 -0.647 7.746 1.00 94.19 94 PRO A N 1
ATOM 781 C CA . PRO A 1 94 ? 6.861 -1.099 8.996 1.00 94.19 94 PRO A CA 1
ATOM 782 C C . PRO A 1 94 ? 6.033 -0.686 10.214 1.00 94.19 94 PRO A C 1
ATOM 784 O O . PRO A 1 94 ? 6.087 -1.344 11.252 1.00 94.19 94 PRO A O 1
ATOM 787 N N . LEU A 1 95 ? 5.241 0.382 10.085 1.00 92.94 95 LEU A N 1
ATOM 788 C CA . LEU A 1 95 ? 4.423 0.929 11.158 1.00 92.94 95 LEU A CA 1
ATOM 789 C C . LEU A 1 95 ? 3.007 1.251 10.655 1.00 92.94 95 LEU A C 1
ATOM 791 O O . LEU A 1 95 ? 2.636 2.424 10.617 1.00 92.94 95 LEU A O 1
ATOM 795 N N . PRO A 1 96 ? 2.185 0.241 10.300 1.00 93.56 96 PRO A N 1
ATOM 796 C CA . PRO A 1 96 ? 0.820 0.506 9.861 1.00 93.56 96 PRO A CA 1
ATOM 797 C C . PRO A 1 96 ? 0.016 1.225 10.949 1.00 93.56 96 PRO A C 1
ATOM 799 O O . PRO A 1 96 ? 0.293 1.043 12.142 1.00 93.56 96 PRO A O 1
ATOM 802 N N . ALA A 1 97 ? -1.011 1.988 10.579 1.00 91.88 97 ALA A N 1
ATOM 803 C CA . ALA A 1 97 ? -1.885 2.664 11.537 1.00 91.88 97 ALA A CA 1
ATOM 804 C C . ALA A 1 97 ? -2.727 1.658 12.342 1.00 91.88 97 ALA A C 1
ATOM 806 O O . ALA A 1 97 ? -3.127 0.601 11.849 1.00 91.88 97 ALA A O 1
ATOM 807 N N . LYS A 1 98 ? -2.951 1.951 13.628 1.00 86.69 98 LYS A N 1
ATOM 808 C CA . LYS A 1 98 ? -3.740 1.092 14.535 1.00 86.69 98 LYS A CA 1
ATOM 809 C C . LYS A 1 98 ? -5.239 1.282 14.355 1.00 86.69 98 LYS A C 1
ATOM 811 O O . LYS A 1 98 ? -6.006 0.338 14.499 1.00 86.69 98 LYS A O 1
ATOM 816 N N . THR A 1 99 ? -5.627 2.506 14.054 1.00 88.00 99 THR A N 1
ATOM 817 C CA . THR A 1 99 ? -7.008 2.931 13.902 1.00 88.00 99 THR A CA 1
ATOM 818 C C . THR A 1 99 ? -7.174 3.563 12.540 1.00 88.00 99 THR A C 1
ATOM 820 O O . THR A 1 99 ? -6.202 4.021 11.935 1.00 88.00 99 THR A O 1
ATOM 823 N N . LEU A 1 100 ? -8.416 3.573 12.073 1.00 89.94 100 LEU A N 1
ATOM 824 C CA . LEU A 1 100 ? -8.797 4.314 10.887 1.00 89.94 100 LEU A CA 1
ATOM 825 C C . LEU A 1 100 ? -8.368 5.776 11.057 1.00 89.94 100 LEU A C 1
ATOM 827 O O . LEU A 1 100 ? -8.609 6.360 12.118 1.00 89.94 100 LEU A O 1
ATOM 831 N N . ASN A 1 101 ? -7.741 6.365 10.038 1.00 86.62 101 ASN A N 1
ATOM 832 C CA . ASN A 1 101 ? -7.494 7.801 10.060 1.00 86.62 101 ASN A CA 1
ATOM 833 C C . ASN A 1 101 ? -8.840 8.514 9.882 1.00 86.62 101 ASN A C 1
ATOM 835 O O . ASN A 1 101 ? -9.519 8.251 8.890 1.00 86.62 101 ASN A O 1
ATOM 839 N N . PRO A 1 102 ? -9.243 9.416 10.791 1.00 81.31 102 PRO A N 1
ATOM 840 C CA . PRO A 1 102 ? -10.592 9.991 10.819 1.00 81.31 102 PRO A CA 1
ATOM 841 C C . PRO A 1 102 ? -10.869 11.002 9.693 1.00 81.31 102 PRO A C 1
ATOM 843 O O . PRO A 1 102 ? -11.842 11.751 9.756 1.00 81.31 102 PRO A O 1
ATOM 846 N N . ILE A 1 103 ? -10.022 11.067 8.666 1.00 67.62 103 ILE A N 1
ATOM 847 C CA . ILE A 1 103 ? -10.141 12.070 7.614 1.00 67.62 103 ILE A CA 1
ATOM 848 C C . ILE A 1 103 ? -11.281 11.681 6.661 1.00 67.62 103 ILE A C 1
ATOM 850 O O . ILE A 1 103 ? -11.201 10.692 5.933 1.00 67.62 103 ILE A O 1
ATOM 854 N N . TYR A 1 104 ? -12.340 12.497 6.729 1.00 54.41 104 TYR A N 1
ATOM 855 C CA . TYR A 1 104 ? -13.536 12.562 5.886 1.00 54.41 104 TYR A CA 1
ATOM 856 C C . TYR A 1 104 ? -14.229 11.223 5.597 1.00 54.41 104 TYR A C 1
ATOM 858 O O . TYR A 1 104 ? -14.087 10.628 4.530 1.00 54.41 104 TYR A O 1
ATOM 866 N N . VAL A 1 105 ? -15.100 10.820 6.525 1.00 48.69 105 VAL A N 1
ATOM 867 C CA . VAL A 1 105 ? -16.398 10.266 6.118 1.00 48.69 105 VAL A CA 1
ATOM 868 C C . VAL A 1 105 ? -17.182 11.473 5.586 1.00 48.69 105 VAL A C 1
ATOM 870 O O . VAL A 1 105 ? -17.423 12.391 6.375 1.00 48.69 105 VAL A O 1
ATOM 873 N N . PRO A 1 106 ? -17.511 11.580 4.286 1.00 43.16 106 PRO A N 1
ATOM 874 C CA . PRO A 1 106 ? -18.537 12.532 3.897 1.00 43.16 106 PRO A CA 1
ATOM 875 C C . PRO A 1 106 ? -19.817 12.089 4.613 1.00 43.16 106 PRO A C 1
ATOM 877 O O . PRO A 1 106 ? -20.201 10.922 4.500 1.00 43.16 106 PRO A O 1
ATOM 880 N N . LEU A 1 107 ? -20.391 12.987 5.418 1.00 45.00 107 LEU A N 1
ATOM 881 C CA . LEU A 1 107 ? -21.771 12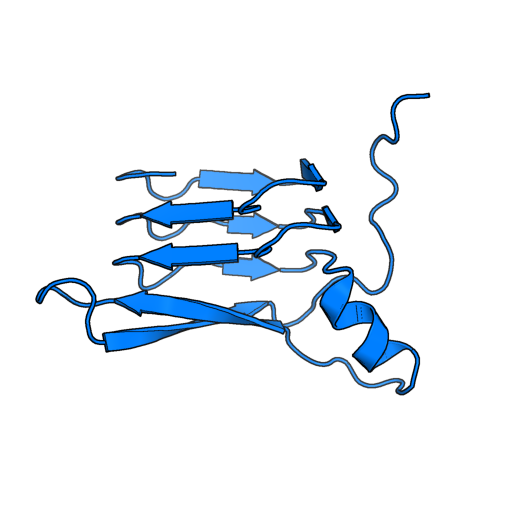.865 5.891 1.00 45.00 107 LEU A CA 1
ATOM 882 C C . LEU A 1 107 ? -22.724 12.749 4.696 1.00 45.00 107 LEU A C 1
ATOM 884 O O . LEU A 1 107 ? -22.447 13.414 3.669 1.00 45.00 107 LEU A O 1
#

Sequence (107 aa):
LQESDSNFIFLNNFTANKQGVYLEKSDENMVLINNFINNGRHANFYRCRTNMWLQNYWDNWVGLRLTSNLFLPKFIFGRTGVIDGLIPWVNIDPLPAKTLNPIYVPL

Foldseek 3Di:
DECEEQEEQEAEEQEQECERDEAECYAHYENEQYEQYNHVYDYEYAQYDHYHYEQYHDPVCLVVPVVDPDQDKDKHWYFHDPPRSPHIDIDIHSGYHNDRDPPDPDD

Secondary structure (DSSP, 8-state):
-BS--S-EEES-EEES-SEEEEEES--S-EEES-EEES-SEEEEEES----EEES-EEHHHHTTTTT-S--PPEEEEEEESTTTT-EEEEEEESS--SS---S----

Radius of gyration: 13.84 Å; chains: 1; bounding box: 35×26×39 Å